Protein AF-A0A2T5RJB2-F1 (afdb_monomer_lite)

Foldseek 3Di:
DDCPPPDDVVLLVLLLVLLVLLVVLLVVLLVVLQVVVVVVCVPPPVDQDQRQDSQLSSLLLLLLLLLCLCDVPPLHHNVVSVVSSVSNVVLLPDPPSPVDPPPHDVVSNPVNVVLQNVCVVVVHLSLLSSLVVSVCVSRVVVCVVVDDPDPPPPPVVSSVVSSVSSVVSSVVSCVSSNVD

Organism: NCBI:txid43595

Radius of gyration: 17.31 Å; chains: 1; bounding box: 52×32×46 Å

Structure (mmCIF, N/CA/C/O backbone):
data_AF-A0A2T5RJB2-F1
#
_entry.id   AF-A0A2T5RJB2-F1
#
loop_
_atom_site.group_PDB
_atom_site.id
_atom_site.type_symbol
_atom_site.label_atom_id
_atom_site.label_alt_id
_atom_site.label_comp_id
_atom_site.label_asym_id
_atom_site.label_entity_id
_atom_site.label_seq_id
_atom_site.pdbx_PDB_ins_code
_atom_site.Cartn_x
_atom_site.Cartn_y
_atom_site.Cartn_z
_atom_site.occupancy
_atom_site.B_iso_or_equiv
_atom_site.auth_seq_id
_atom_site.auth_comp_id
_atom_site.auth_asym_id
_atom_site.auth_atom_id
_atom_site.pdbx_PDB_model_num
ATOM 1 N N . MET A 1 1 ? 28.829 -13.093 -9.052 1.00 34.12 1 MET A N 1
ATOM 2 C CA . MET A 1 1 ? 28.597 -12.193 -10.200 1.00 34.12 1 MET A CA 1
ATOM 3 C C . MET A 1 1 ? 27.246 -11.531 -9.963 1.00 34.12 1 MET A C 1
ATOM 5 O O . MET A 1 1 ? 26.225 -12.172 -10.151 1.00 34.12 1 MET A O 1
ATOM 9 N N . PHE A 1 2 ? 27.239 -10.336 -9.365 1.00 34.62 2 PHE A N 1
ATOM 10 C CA . PHE A 1 2 ? 25.999 -9.621 -9.062 1.00 34.62 2 PHE A CA 1
ATOM 11 C C . PHE A 1 2 ? 25.506 -8.961 -10.346 1.00 34.62 2 PHE A C 1
ATOM 13 O O . PHE A 1 2 ? 26.142 -8.026 -10.830 1.00 34.62 2 PHE A O 1
ATOM 20 N N . ASP A 1 3 ? 24.382 -9.438 -10.880 1.00 32.72 3 ASP A N 1
ATOM 21 C CA . ASP A 1 3 ? 23.590 -8.692 -11.855 1.00 32.72 3 ASP A CA 1
ATOM 22 C C . ASP A 1 3 ? 23.055 -7.429 -11.167 1.00 32.72 3 ASP A C 1
ATOM 24 O O . ASP A 1 3 ? 21.923 -7.356 -10.683 1.00 32.72 3 ASP A O 1
ATOM 28 N N . PHE A 1 4 ? 23.906 -6.405 -11.101 1.00 39.94 4 PHE A N 1
ATOM 29 C CA . PHE A 1 4 ? 23.492 -5.024 -10.932 1.00 39.94 4 PHE A CA 1
ATOM 30 C C . PHE A 1 4 ? 22.677 -4.678 -12.179 1.00 39.94 4 PHE A C 1
ATOM 32 O O . PHE A 1 4 ? 23.205 -4.205 -13.185 1.00 39.94 4 PHE A O 1
ATOM 39 N N . PHE A 1 5 ? 21.382 -5.003 -12.138 1.00 48.62 5 PHE A N 1
ATOM 40 C CA . PHE A 1 5 ? 20.403 -4.614 -13.141 1.00 48.62 5 PHE A CA 1
ATOM 41 C C . PHE A 1 5 ? 20.648 -3.150 -13.498 1.00 48.62 5 PHE A C 1
ATOM 43 O O . PHE A 1 5 ? 20.434 -2.274 -12.659 1.00 48.62 5 PHE A O 1
ATOM 50 N N . LYS A 1 6 ? 21.125 -2.899 -14.727 1.00 47.56 6 LYS A N 1
ATOM 51 C CA . LYS A 1 6 ? 21.296 -1.553 -15.280 1.00 47.56 6 LYS A CA 1
ATOM 52 C C . LYS A 1 6 ? 20.009 -0.776 -15.006 1.00 47.56 6 LYS A C 1
ATOM 54 O O . LYS A 1 6 ? 18.978 -1.063 -15.617 1.00 47.56 6 LYS A O 1
ATOM 59 N N . ARG A 1 7 ? 20.064 0.148 -14.040 1.00 51.38 7 ARG A N 1
ATOM 60 C CA . ARG A 1 7 ? 18.960 1.047 -13.705 1.00 51.38 7 ARG A CA 1
ATOM 61 C C . ARG A 1 7 ? 18.578 1.767 -14.987 1.00 51.38 7 ARG A C 1
ATOM 63 O O . ARG A 1 7 ? 19.437 2.377 -15.624 1.00 51.38 7 ARG A O 1
ATOM 70 N N . LYS A 1 8 ? 17.322 1.649 -15.413 1.00 61.16 8 LYS A N 1
ATOM 71 C CA . LYS A 1 8 ? 16.823 2.483 -16.505 1.00 61.16 8 LYS A CA 1
ATOM 72 C C . LYS A 1 8 ? 16.502 3.845 -15.892 1.00 61.16 8 LYS A C 1
ATOM 74 O O . LYS A 1 8 ? 15.614 3.889 -15.044 1.00 61.16 8 LYS A O 1
ATOM 79 N N . PRO A 1 9 ? 17.143 4.946 -16.327 1.00 65.06 9 PRO A N 1
ATOM 80 C CA . PRO A 1 9 ? 16.922 6.271 -15.738 1.00 65.06 9 PRO A CA 1
ATOM 81 C C . PRO A 1 9 ? 15.441 6.680 -15.696 1.00 65.06 9 PRO A C 1
ATOM 83 O O . PRO A 1 9 ? 15.000 7.347 -14.769 1.00 65.06 9 PRO A O 1
ATOM 86 N N . LYS A 1 10 ? 14.649 6.212 -16.671 1.00 77.94 10 LYS A N 1
ATOM 87 C CA . LYS A 1 10 ? 13.202 6.445 -16.748 1.00 77.94 10 LYS A CA 1
ATOM 88 C C . LYS A 1 10 ? 12.403 5.738 -15.644 1.00 77.94 10 LYS A C 1
ATOM 90 O O . LYS A 1 10 ? 11.452 6.319 -15.138 1.00 77.94 10 LYS A O 1
ATOM 95 N N . ASP A 1 11 ? 12.766 4.509 -15.273 1.00 77.69 11 ASP A N 1
ATOM 96 C CA . ASP A 1 11 ? 12.050 3.775 -14.220 1.00 77.69 11 ASP A CA 1
ATOM 97 C C . ASP A 1 11 ? 12.391 4.337 -12.832 1.00 77.69 11 ASP A C 1
ATOM 99 O O . ASP A 1 11 ? 11.505 4.402 -11.987 1.00 77.69 11 ASP A O 1
ATOM 103 N N . ASP A 1 12 ? 13.622 4.815 -12.616 1.00 76.94 12 ASP A N 1
ATOM 104 C CA . ASP A 1 12 ? 14.000 5.526 -11.385 1.00 76.94 12 ASP A CA 1
ATOM 105 C C . ASP A 1 12 ? 13.201 6.834 -11.236 1.00 76.94 12 ASP A C 1
ATOM 107 O O . ASP A 1 12 ? 12.596 7.061 -10.190 1.00 76.94 12 ASP A O 1
ATOM 111 N N . LEU A 1 13 ? 13.122 7.657 -12.292 1.00 83.44 13 LEU A N 1
ATOM 112 C CA . LEU A 1 13 ? 12.332 8.900 -12.286 1.00 83.44 13 LEU A CA 1
ATOM 113 C C . LEU A 1 13 ? 10.840 8.637 -12.044 1.00 83.44 13 LEU A C 1
ATOM 115 O O . LEU A 1 13 ? 10.244 9.249 -11.162 1.00 83.44 13 LEU A O 1
ATOM 119 N N . ASN A 1 14 ? 10.254 7.676 -12.765 1.00 89.00 14 ASN A N 1
ATOM 120 C CA . ASN A 1 14 ? 8.857 7.288 -12.565 1.00 89.00 14 ASN A CA 1
ATOM 121 C C . ASN A 1 14 ? 8.615 6.715 -11.159 1.00 89.00 14 ASN A C 1
ATOM 123 O O . ASN A 1 14 ? 7.528 6.872 -10.616 1.00 89.00 14 ASN A O 1
ATOM 127 N N . SER A 1 15 ? 9.605 6.041 -10.565 1.00 89.19 15 SER A N 1
ATOM 128 C CA . SER A 1 15 ? 9.504 5.524 -9.196 1.00 89.19 15 SER A CA 1
ATOM 129 C C . SER A 1 15 ? 9.492 6.658 -8.174 1.00 89.19 15 SER A C 1
ATOM 131 O O . SER A 1 15 ? 8.704 6.603 -7.237 1.00 89.19 15 SER A O 1
ATOM 133 N N . VAL A 1 16 ? 10.313 7.698 -8.360 1.00 87.50 16 VAL A N 1
ATOM 134 C CA . VAL A 1 16 ? 10.270 8.914 -7.526 1.00 87.50 16 VAL A CA 1
ATOM 135 C C . VAL A 1 16 ? 8.906 9.593 -7.650 1.00 87.50 16 VAL A C 1
ATOM 137 O O . VAL A 1 16 ? 8.274 9.868 -6.635 1.00 87.50 16 VAL A O 1
ATOM 140 N N . GLU A 1 17 ? 8.425 9.807 -8.876 1.00 89.56 17 GLU A N 1
ATOM 141 C CA . GLU A 1 17 ? 7.118 10.423 -9.139 1.00 89.56 17 GLU A CA 1
ATOM 142 C C . GLU A 1 17 ? 5.976 9.611 -8.508 1.00 89.56 17 GLU A C 1
ATOM 144 O O . GLU A 1 17 ? 5.137 10.161 -7.797 1.00 89.56 17 GLU A O 1
ATOM 149 N N . PHE A 1 18 ? 5.996 8.287 -8.679 1.00 91.69 18 PHE A N 1
ATOM 150 C CA . PHE A 1 18 ? 5.031 7.384 -8.062 1.00 91.69 18 PHE A CA 1
ATOM 151 C C . PHE A 1 18 ? 5.023 7.504 -6.535 1.00 91.69 18 PHE A C 1
ATOM 153 O O . PHE A 1 18 ? 3.957 7.649 -5.941 1.00 91.69 18 PHE A O 1
ATOM 160 N N . LEU A 1 19 ? 6.194 7.472 -5.891 1.00 90.50 19 LEU A N 1
ATOM 161 C CA . LEU A 1 19 ? 6.303 7.619 -4.438 1.00 90.50 19 LEU A CA 1
ATOM 162 C C . LEU A 1 19 ? 5.738 8.963 -3.957 1.00 90.50 19 LEU A C 1
ATOM 164 O O . LEU A 1 19 ? 5.014 8.994 -2.963 1.00 90.50 19 LEU A O 1
ATOM 168 N N . THR A 1 20 ? 6.020 10.053 -4.673 1.00 88.44 20 THR A N 1
ATOM 169 C CA . THR A 1 20 ? 5.467 11.381 -4.375 1.00 88.44 20 THR A CA 1
ATOM 170 C C . THR A 1 20 ? 3.941 11.382 -4.473 1.00 88.44 20 THR A C 1
ATOM 172 O O . THR A 1 20 ? 3.271 11.835 -3.546 1.00 88.44 20 THR A O 1
ATOM 175 N N . ILE A 1 21 ? 3.372 10.783 -5.525 1.00 91.00 21 ILE A N 1
ATOM 176 C CA . ILE A 1 21 ? 1.915 10.657 -5.689 1.00 91.00 21 ILE A CA 1
ATOM 177 C C . ILE A 1 21 ? 1.294 9.853 -4.538 1.00 91.00 21 ILE A C 1
ATOM 179 O O . ILE A 1 21 ? 0.259 10.258 -4.000 1.00 91.00 21 ILE A O 1
ATOM 183 N N . VAL A 1 22 ? 1.917 8.734 -4.134 1.00 91.69 22 VAL A N 1
ATOM 184 C CA . VAL A 1 22 ? 1.453 7.937 -2.984 1.00 91.69 22 VAL A CA 1
ATOM 185 C C . VAL A 1 22 ? 1.423 8.794 -1.716 1.00 91.69 22 VAL A C 1
ATOM 187 O O . VAL A 1 22 ? 0.425 8.768 -0.999 1.00 91.69 22 VAL A O 1
ATOM 190 N N . LEU A 1 23 ? 2.476 9.572 -1.441 1.00 88.38 23 LEU A N 1
ATOM 191 C CA . LEU A 1 23 ? 2.547 10.429 -0.252 1.00 88.38 23 LEU A CA 1
ATOM 192 C C . LEU A 1 23 ? 1.477 11.520 -0.258 1.00 88.38 23 LEU A C 1
ATOM 194 O O . LEU A 1 23 ? 0.801 11.725 0.752 1.00 88.38 23 LEU A O 1
ATOM 198 N N . GLU A 1 24 ? 1.286 12.201 -1.385 1.00 88.62 24 GLU A N 1
ATOM 199 C CA . GLU A 1 24 ? 0.294 13.271 -1.511 1.00 88.62 24 GLU A CA 1
ATOM 200 C C . GLU A 1 24 ? -1.136 12.748 -1.345 1.00 88.62 24 GLU A C 1
ATOM 202 O O . GLU A 1 24 ? -1.935 13.300 -0.581 1.00 88.62 24 GLU A O 1
ATOM 207 N N . LYS A 1 25 ? -1.472 11.664 -2.053 1.00 90.44 25 LYS A N 1
ATOM 208 C CA . LYS A 1 25 ? -2.799 11.042 -1.985 1.00 90.44 25 LYS A CA 1
ATOM 209 C C . LYS A 1 25 ? -3.031 10.396 -0.623 1.00 90.44 25 LYS A C 1
ATOM 211 O O . LYS A 1 25 ? -4.094 10.596 -0.037 1.00 90.44 25 LYS A O 1
ATOM 216 N N . GLY A 1 26 ? -2.035 9.704 -0.078 1.00 88.50 26 GLY A N 1
ATOM 217 C CA . GLY A 1 26 ? -2.091 9.114 1.257 1.00 88.50 26 GLY A CA 1
ATOM 218 C C . GLY A 1 26 ? -2.304 10.159 2.352 1.00 88.50 26 GLY A C 1
ATOM 219 O O . GLY A 1 26 ? -3.168 9.976 3.204 1.00 88.50 26 GLY A O 1
ATOM 220 N N . SER A 1 27 ? -1.625 11.307 2.280 1.00 83.69 27 SER A N 1
ATOM 221 C CA . SER A 1 27 ? -1.815 12.411 3.235 1.00 83.69 27 SER A CA 1
ATOM 222 C C . SER A 1 27 ? -3.241 12.973 3.211 1.00 83.69 27 SER A C 1
ATOM 224 O O . SER A 1 27 ? -3.828 13.223 4.262 1.00 83.69 27 SER A O 1
ATOM 226 N N . LYS A 1 28 ? -3.852 13.114 2.027 1.00 87.31 28 LYS A N 1
ATOM 227 C CA . LYS A 1 28 ? -5.268 13.516 1.909 1.00 87.31 28 LYS A CA 1
ATOM 228 C C . LYS A 1 28 ? -6.207 12.459 2.497 1.00 87.31 28 LYS A C 1
ATOM 230 O O . LYS A 1 28 ? -7.151 12.788 3.210 1.00 87.31 28 LYS A O 1
ATOM 235 N N . THR A 1 29 ? -5.902 11.192 2.240 1.00 87.75 29 THR A N 1
ATOM 236 C CA . THR A 1 29 ? -6.653 10.026 2.731 1.00 87.75 29 THR A CA 1
ATOM 237 C C . THR A 1 29 ? -6.666 9.960 4.255 1.00 87.75 29 THR A C 1
ATOM 239 O O . THR A 1 29 ? -7.709 9.712 4.854 1.00 87.75 29 THR A O 1
ATOM 242 N N . ILE A 1 30 ? -5.530 10.267 4.889 1.00 82.62 30 ILE A N 1
ATOM 243 C CA . ILE A 1 30 ? -5.414 10.392 6.346 1.00 82.62 30 ILE A CA 1
ATOM 244 C C . ILE A 1 30 ? -6.408 11.417 6.897 1.00 82.62 30 ILE A C 1
ATOM 246 O O . ILE A 1 30 ? -7.055 11.142 7.905 1.00 82.62 30 ILE A O 1
ATOM 250 N N . SER A 1 31 ? -6.553 12.579 6.249 1.00 82.31 31 SER A N 1
ATOM 251 C CA . SER A 1 31 ? -7.516 13.596 6.690 1.00 82.31 31 SER A CA 1
ATOM 252 C C . SER A 1 31 ? -8.941 13.046 6.681 1.00 82.31 31 SER A C 1
ATOM 254 O O . SER A 1 31 ? -9.631 13.139 7.691 1.00 82.31 31 SER A O 1
ATOM 256 N N . ILE A 1 32 ? -9.344 12.398 5.584 1.00 84.81 32 ILE A N 1
ATOM 257 C CA . ILE A 1 32 ? -10.691 11.832 5.421 1.00 84.81 32 ILE A CA 1
ATOM 258 C C . ILE A 1 32 ? -10.958 10.755 6.478 1.00 84.81 32 ILE A C 1
ATOM 260 O O . ILE A 1 32 ? -11.985 10.795 7.147 1.00 84.81 32 ILE A O 1
ATOM 264 N N . ILE A 1 33 ? -10.022 9.821 6.679 1.00 82.00 33 ILE A N 1
ATOM 265 C CA . ILE A 1 33 ? -10.162 8.762 7.690 1.00 82.00 33 ILE A CA 1
ATOM 266 C C . ILE A 1 33 ? -10.262 9.360 9.097 1.00 82.00 33 ILE A C 1
ATOM 268 O O . ILE A 1 33 ? -11.106 8.942 9.887 1.00 82.00 33 ILE A O 1
ATOM 272 N N . ASN A 1 34 ? -9.446 10.367 9.415 1.00 78.69 34 ASN A N 1
ATOM 273 C CA . ASN A 1 34 ? -9.539 11.059 10.698 1.00 78.69 34 ASN A CA 1
ATOM 274 C C . ASN A 1 34 ? -10.894 11.748 10.891 1.00 78.69 34 ASN A C 1
ATOM 276 O O . ASN A 1 34 ? -11.380 11.798 12.020 1.00 78.69 34 ASN A O 1
ATOM 280 N N . ASP A 1 35 ? -11.500 12.270 9.827 1.00 76.56 35 ASP A N 1
ATOM 281 C CA . ASP A 1 35 ? -12.812 12.909 9.890 1.00 76.56 35 ASP A CA 1
ATOM 282 C C . ASP A 1 35 ? -13.947 11.884 10.025 1.00 76.56 35 ASP A C 1
ATOM 284 O O . ASP A 1 35 ? -14.821 12.077 10.868 1.00 76.56 35 ASP A O 1
ATOM 288 N N . VAL A 1 36 ? -13.876 10.735 9.344 1.00 73.12 36 VAL A N 1
ATOM 289 C CA . VAL A 1 36 ? -14.787 9.591 9.569 1.00 73.12 36 VAL A CA 1
ATOM 290 C C . VAL A 1 36 ? -14.735 9.135 11.029 1.00 73.12 36 VAL A C 1
ATOM 292 O O . VAL A 1 36 ? -15.764 8.998 11.688 1.00 73.12 36 VAL A O 1
ATOM 295 N N . LEU A 1 37 ? -13.529 8.990 11.583 1.00 71.19 37 LEU A N 1
ATOM 296 C CA . LEU A 1 37 ? -13.336 8.650 12.994 1.00 71.19 37 LEU A CA 1
ATOM 297 C C . LEU A 1 37 ? -13.784 9.767 13.953 1.00 71.19 37 LEU A C 1
ATOM 299 O O . LEU A 1 37 ? -13.971 9.509 15.144 1.00 71.19 37 LEU A O 1
ATOM 303 N N . LYS A 1 38 ? -13.915 11.016 13.482 1.00 65.38 38 LYS A N 1
ATOM 304 C CA . LYS A 1 38 ? -14.447 12.142 14.264 1.00 65.38 38 LYS A CA 1
ATOM 305 C C . LYS A 1 38 ? -15.968 12.238 14.218 1.00 65.38 38 LYS A C 1
ATOM 307 O O . LYS A 1 38 ? -16.533 12.556 15.254 1.00 65.38 38 LYS A O 1
ATOM 312 N N . MET A 1 39 ? -16.619 11.986 13.085 1.00 58.28 39 MET A N 1
ATOM 313 C CA . MET A 1 39 ? -18.079 12.113 12.949 1.00 58.28 39 MET A CA 1
ATOM 314 C C . MET A 1 39 ? -18.832 11.147 13.882 1.00 58.28 39 MET A C 1
ATOM 316 O O . MET A 1 39 ? -19.812 11.528 14.511 1.00 58.28 39 MET A O 1
ATOM 320 N N . GLU A 1 40 ? -18.288 9.951 14.119 1.00 57.78 40 GLU A N 1
ATOM 321 C CA . GLU A 1 40 ? -18.803 8.993 15.118 1.00 57.78 40 GLU A CA 1
ATOM 322 C C . GLU A 1 40 ? -18.599 9.439 16.589 1.00 57.78 40 GLU A C 1
ATOM 324 O O . GLU A 1 40 ? -19.078 8.800 17.528 1.00 57.78 40 GLU A O 1
ATOM 329 N N . LYS A 1 41 ? -17.893 10.554 16.839 1.00 51.41 41 LYS A N 1
ATOM 330 C CA . LYS A 1 41 ? -17.695 11.111 18.194 1.00 51.41 41 LYS A CA 1
ATOM 331 C C . LYS A 1 41 ? -18.926 11.850 18.715 1.00 51.41 41 LYS A C 1
ATOM 333 O O . LYS A 1 41 ? -19.016 12.070 19.926 1.00 51.41 41 LYS A O 1
ATOM 338 N N . GLU A 1 42 ? -19.844 12.251 17.840 1.00 46.75 42 GLU A N 1
ATOM 339 C CA . GLU A 1 42 ? -20.996 13.080 18.213 1.00 46.75 42 GLU A CA 1
ATOM 340 C C . GLU A 1 42 ? -22.205 12.261 18.692 1.00 46.75 42 GLU A C 1
ATOM 342 O O . GLU A 1 42 ? -23.091 12.812 19.340 1.00 46.75 42 GLU A O 1
ATOM 347 N N . THR A 1 43 ? -22.209 10.937 18.494 1.00 44.12 43 THR A N 1
ATOM 348 C CA . THR A 1 43 ? -23.386 10.088 18.745 1.00 44.12 43 THR A CA 1
ATOM 349 C C . THR A 1 43 ? -23.404 9.329 20.073 1.00 44.12 43 THR A C 1
ATOM 351 O O . THR A 1 43 ? -24.492 8.917 20.456 1.00 44.12 43 THR A O 1
ATOM 354 N N . SER A 1 44 ? -22.288 9.165 20.811 1.00 43.75 44 SER A N 1
ATOM 355 C CA . SER A 1 44 ? -22.227 8.790 22.263 1.00 43.75 44 SER A CA 1
ATOM 356 C C . SER A 1 44 ? -20.878 8.205 22.725 1.00 43.75 44 SER A C 1
ATOM 358 O O . SER A 1 44 ? -20.658 8.020 23.925 1.00 43.75 44 SER A O 1
ATOM 360 N N . ILE A 1 45 ? -19.915 7.960 21.832 1.00 43.06 45 ILE A N 1
ATOM 361 C CA . ILE A 1 45 ? -18.650 7.288 22.177 1.00 43.06 45 ILE A CA 1
ATOM 362 C C . ILE A 1 45 ? -17.524 8.317 22.408 1.00 43.06 45 ILE A C 1
ATOM 364 O O . ILE A 1 45 ? -16.540 8.403 21.680 1.00 43.06 45 ILE A O 1
ATOM 368 N N . LYS A 1 46 ? -17.628 9.112 23.480 1.00 38.84 46 LYS A N 1
ATOM 369 C CA . LYS A 1 46 ? -16.587 10.093 23.870 1.00 38.84 46 LYS A CA 1
ATOM 370 C C . LYS A 1 46 ? -15.333 9.496 24.547 1.00 38.84 46 LYS A C 1
ATOM 372 O O . LYS A 1 46 ? -14.468 10.258 24.965 1.00 38.84 46 LYS A O 1
ATOM 377 N N . LYS A 1 47 ? -15.180 8.168 24.687 1.00 42.75 47 LYS A N 1
ATOM 378 C CA . LYS A 1 47 ? -14.154 7.569 25.585 1.00 42.75 47 LYS A CA 1
ATOM 379 C C . LYS A 1 47 ? -13.002 6.783 24.939 1.00 42.75 47 LYS A C 1
ATOM 381 O O . LYS A 1 47 ? -12.090 6.358 25.656 1.00 42.75 47 LYS A O 1
ATOM 386 N N . TYR A 1 48 ? -12.965 6.621 23.616 1.00 48.06 48 TYR A N 1
ATOM 387 C CA . TYR A 1 48 ? -11.973 5.741 22.974 1.00 48.06 48 TYR A CA 1
ATOM 388 C C . TYR A 1 48 ? -11.185 6.424 21.856 1.00 48.06 48 TYR A C 1
ATOM 390 O O . TYR A 1 48 ? -11.177 5.984 20.716 1.00 48.06 48 TYR A O 1
ATOM 398 N N . GLN A 1 49 ? -10.514 7.525 22.198 1.00 49.44 49 GLN A N 1
ATOM 399 C CA . GLN A 1 49 ? -9.590 8.206 21.294 1.00 49.44 49 GLN A CA 1
ATOM 400 C C . GLN A 1 49 ? -8.203 7.564 21.379 1.00 49.44 49 GLN A C 1
ATOM 402 O O . GLN A 1 49 ? -7.463 7.828 22.321 1.00 49.44 49 GLN A O 1
ATOM 407 N N . ASP A 1 50 ? -7.862 6.743 20.394 1.00 54.03 50 ASP A N 1
ATOM 408 C CA . ASP A 1 50 ? -6.492 6.644 19.895 1.00 54.03 50 ASP A CA 1
ATOM 409 C C . ASP A 1 50 ? -6.577 6.976 18.397 1.00 54.03 50 ASP A C 1
ATOM 411 O O . ASP A 1 50 ? -7.399 6.408 17.678 1.00 54.03 50 ASP A O 1
ATOM 415 N N . ASN A 1 51 ? -5.820 7.970 17.932 1.00 62.28 51 ASN A N 1
ATOM 416 C CA . ASN A 1 51 ? -5.802 8.320 16.511 1.00 62.28 51 ASN A CA 1
ATOM 417 C C . ASN A 1 51 ? -5.008 7.249 15.752 1.00 62.28 51 ASN A C 1
ATOM 419 O O . ASN A 1 51 ? -3.972 6.794 16.244 1.00 62.28 51 ASN A O 1
ATOM 423 N N . ILE A 1 52 ? -5.459 6.875 14.551 1.00 70.25 52 ILE A N 1
ATOM 424 C CA . ILE A 1 52 ? -4.660 6.034 13.651 1.00 70.25 52 ILE A CA 1
ATOM 425 C C . ILE A 1 52 ? -3.298 6.702 13.459 1.00 70.25 52 ILE A C 1
ATOM 427 O O . ILE A 1 52 ? -3.217 7.890 13.137 1.00 70.25 52 ILE A O 1
ATOM 431 N N . ASN A 1 53 ? -2.223 5.942 13.685 1.00 77.00 53 ASN A N 1
ATOM 432 C CA . ASN A 1 53 ? -0.880 6.450 13.454 1.00 77.00 53 ASN A CA 1
ATOM 433 C C . ASN A 1 53 ? -0.709 6.697 11.948 1.00 77.00 53 ASN A C 1
ATOM 435 O O . ASN A 1 53 ? -0.887 5.784 11.140 1.00 77.00 53 ASN A O 1
ATOM 439 N N . ILE A 1 54 ? -0.346 7.931 11.594 1.00 76.56 54 ILE A N 1
ATOM 440 C CA . ILE A 1 54 ? -0.069 8.380 10.225 1.00 76.56 54 ILE A CA 1
ATOM 441 C C . ILE A 1 54 ? 0.889 7.413 9.515 1.00 76.56 54 ILE A C 1
ATOM 443 O O . ILE A 1 54 ? 0.654 7.052 8.363 1.00 76.56 54 ILE A O 1
ATOM 447 N N . ASP A 1 55 ? 1.906 6.921 10.220 1.00 82.00 55 ASP A N 1
ATOM 448 C CA . ASP A 1 55 ? 2.915 6.021 9.660 1.00 82.00 55 ASP A CA 1
ATOM 449 C C . ASP A 1 55 ? 2.357 4.638 9.340 1.00 82.00 55 ASP A C 1
ATOM 451 O O . ASP A 1 55 ? 2.753 4.016 8.356 1.00 82.00 55 ASP A O 1
ATOM 455 N N . GLU A 1 56 ? 1.430 4.149 10.164 1.00 85.94 56 GLU A N 1
ATOM 456 C CA . GLU A 1 56 ? 0.775 2.861 9.939 1.00 85.94 56 GLU A CA 1
ATOM 457 C C . GLU A 1 56 ? -0.168 2.948 8.738 1.00 85.94 56 GLU A C 1
ATOM 459 O O . GLU A 1 56 ? -0.172 2.044 7.907 1.00 85.94 56 GLU A O 1
ATOM 464 N N . LEU A 1 57 ? -0.907 4.052 8.589 1.00 86.94 57 LEU A N 1
ATOM 465 C CA . LEU A 1 57 ? -1.809 4.241 7.453 1.00 86.94 57 LEU A CA 1
ATOM 466 C C . LEU A 1 57 ? -1.047 4.457 6.138 1.00 86.94 57 LEU A C 1
ATOM 468 O O . LEU A 1 57 ? -1.376 3.835 5.129 1.00 86.94 57 LEU A O 1
ATOM 472 N N . LEU A 1 58 ? 0.007 5.278 6.130 1.00 88.06 58 LEU A N 1
ATOM 473 C CA . LEU A 1 58 ? 0.858 5.394 4.943 1.00 88.06 58 LEU A CA 1
ATOM 474 C C . LEU A 1 58 ? 1.567 4.070 4.643 1.00 88.06 58 LEU A C 1
ATOM 476 O O . LEU A 1 58 ? 1.649 3.673 3.483 1.00 88.06 58 LEU A O 1
ATOM 480 N N . GLY A 1 59 ? 2.018 3.352 5.675 1.00 91.56 59 GLY A N 1
ATOM 481 C CA . GLY A 1 59 ? 2.568 2.007 5.548 1.00 91.56 59 GLY A CA 1
ATOM 482 C C . GLY A 1 59 ? 1.590 1.023 4.901 1.00 91.56 59 GLY A C 1
ATOM 483 O O . GLY A 1 59 ? 1.995 0.261 4.025 1.00 91.56 59 GLY A O 1
ATOM 484 N N . ALA A 1 60 ? 0.308 1.086 5.265 1.00 93.00 60 ALA A N 1
ATOM 485 C CA . ALA A 1 60 ? -0.759 0.286 4.670 1.00 93.00 60 ALA A CA 1
ATOM 486 C C . ALA A 1 60 ? -0.963 0.597 3.180 1.00 93.00 60 ALA A C 1
ATOM 488 O O . ALA A 1 60 ? -1.028 -0.323 2.363 1.00 93.00 60 ALA A O 1
ATOM 489 N N . ILE A 1 61 ? -0.992 1.882 2.808 1.00 94.00 61 ILE A N 1
ATOM 490 C CA . ILE A 1 61 ? -1.142 2.310 1.408 1.00 94.00 61 ILE A CA 1
ATOM 491 C C . ILE A 1 61 ? 0.077 1.878 0.579 1.00 94.00 61 ILE A C 1
ATOM 493 O O . ILE A 1 61 ? -0.085 1.269 -0.479 1.00 94.00 61 ILE A O 1
ATOM 497 N N . PHE A 1 62 ? 1.298 2.133 1.061 1.00 93.81 62 PHE A N 1
ATOM 498 C CA . PHE A 1 62 ? 2.521 1.685 0.387 1.00 93.81 62 PHE A CA 1
ATOM 499 C C . PHE A 1 62 ? 2.581 0.163 0.261 1.00 93.81 62 PHE A C 1
ATOM 501 O O . PHE A 1 62 ? 2.879 -0.343 -0.820 1.00 93.81 62 PHE A O 1
ATOM 508 N N . GLY A 1 63 ? 2.275 -0.562 1.338 1.00 94.62 63 GLY A N 1
ATOM 509 C CA . GLY A 1 63 ? 2.289 -2.022 1.361 1.00 94.62 63 GLY A CA 1
ATOM 510 C C . GLY A 1 63 ? 1.316 -2.619 0.349 1.00 94.62 63 GLY A C 1
ATOM 511 O O . GLY A 1 63 ? 1.707 -3.480 -0.437 1.00 94.62 63 GLY A O 1
ATOM 512 N N . ALA A 1 64 ? 0.087 -2.099 0.281 1.00 95.31 64 ALA A N 1
ATOM 513 C CA . ALA A 1 64 ? -0.897 -2.509 -0.719 1.00 95.31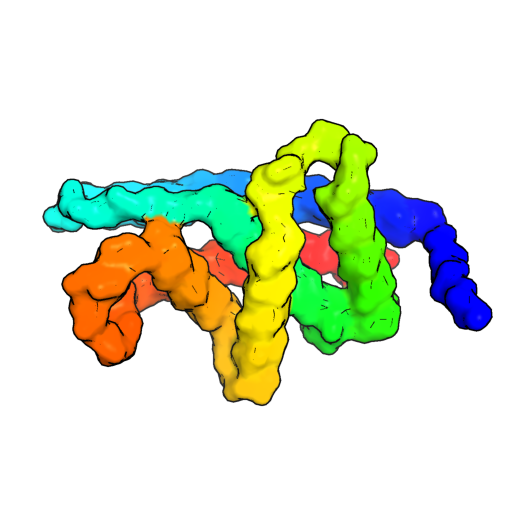 64 ALA A CA 1
ATOM 514 C C . ALA A 1 64 ? -0.419 -2.223 -2.153 1.00 95.31 64 ALA A C 1
ATOM 516 O O . ALA A 1 64 ? -0.429 -3.116 -3.001 1.00 95.31 64 ALA A O 1
ATOM 517 N N . CYS A 1 65 ? 0.063 -1.006 -2.425 1.00 95.12 65 CYS A N 1
ATOM 518 C CA . CYS A 1 65 ? 0.615 -0.632 -3.730 1.00 95.12 65 CYS A CA 1
ATOM 519 C C . CYS A 1 65 ? 1.760 -1.563 -4.159 1.00 95.12 65 CYS A C 1
ATOM 521 O O . CYS A 1 65 ? 1.800 -2.041 -5.295 1.00 95.12 65 CYS A O 1
ATOM 523 N N . PHE A 1 66 ? 2.685 -1.862 -3.248 1.00 94.94 66 PHE A N 1
ATOM 524 C CA . PHE A 1 66 ? 3.814 -2.754 -3.502 1.00 94.94 66 PHE A CA 1
ATOM 525 C C . PHE A 1 66 ? 3.380 -4.211 -3.675 1.00 94.94 66 PHE A C 1
ATOM 527 O O . PHE A 1 66 ? 3.908 -4.894 -4.555 1.00 94.94 66 PHE A O 1
ATOM 534 N N . GLY A 1 67 ? 2.366 -4.662 -2.934 1.00 93.25 67 GLY A N 1
ATOM 535 C CA . GLY A 1 67 ? 1.729 -5.965 -3.122 1.00 93.25 67 GLY A CA 1
ATOM 536 C C . GLY A 1 67 ? 1.091 -6.104 -4.506 1.00 93.25 67 GLY A C 1
ATOM 537 O O . GLY A 1 67 ? 1.223 -7.147 -5.152 1.00 93.25 67 GLY A O 1
ATOM 538 N N . ILE A 1 68 ? 0.475 -5.032 -5.018 1.00 93.44 68 ILE A N 1
ATOM 539 C CA . ILE A 1 68 ? -0.049 -4.981 -6.389 1.00 93.44 68 ILE A CA 1
ATOM 540 C C . ILE A 1 68 ? 1.096 -5.043 -7.406 1.00 93.44 68 ILE A C 1
ATOM 542 O O . ILE A 1 68 ? 1.075 -5.879 -8.313 1.00 93.44 68 ILE A O 1
ATOM 546 N N . LEU A 1 69 ? 2.129 -4.210 -7.250 1.00 90.81 69 LEU A N 1
ATOM 547 C CA . LEU A 1 69 ? 3.294 -4.216 -8.142 1.00 90.81 69 LEU A CA 1
ATOM 548 C C . LEU A 1 69 ? 4.003 -5.580 -8.168 1.00 90.81 69 LEU A C 1
ATOM 550 O O . LEU A 1 69 ? 4.443 -6.021 -9.228 1.00 90.81 69 LEU A O 1
ATOM 554 N N . ASN A 1 70 ? 4.039 -6.308 -7.052 1.00 87.69 70 ASN A N 1
ATOM 555 C CA . ASN A 1 70 ? 4.694 -7.614 -6.935 1.00 87.69 70 ASN A CA 1
ATOM 556 C C . ASN A 1 70 ? 3.905 -8.805 -7.507 1.00 87.69 70 ASN A C 1
ATOM 558 O O . ASN A 1 70 ? 4.071 -9.946 -7.075 1.00 87.69 70 ASN A O 1
ATOM 562 N N . GLY A 1 71 ? 3.130 -8.573 -8.567 1.00 80.94 71 GLY A N 1
ATOM 563 C CA . GLY A 1 71 ? 2.544 -9.635 -9.387 1.00 80.94 71 GLY A CA 1
ATOM 564 C C . GLY A 1 71 ? 1.025 -9.692 -9.403 1.00 80.94 71 GLY A C 1
ATOM 565 O O . GLY A 1 71 ? 0.497 -10.600 -10.033 1.00 80.94 71 GLY A O 1
ATOM 566 N N . ASN A 1 72 ? 0.344 -8.730 -8.779 1.00 83.19 72 ASN A N 1
ATOM 567 C CA . ASN A 1 72 ? -1.119 -8.619 -8.806 1.00 83.19 72 ASN A CA 1
ATOM 568 C C . ASN A 1 72 ? -1.611 -7.428 -9.657 1.00 83.19 72 ASN A C 1
ATOM 570 O O . ASN A 1 72 ? -2.798 -7.112 -9.683 1.00 83.19 72 ASN A O 1
ATOM 574 N N . SER A 1 73 ? -0.703 -6.752 -10.368 1.00 83.75 73 SER A N 1
ATOM 575 C CA . SER A 1 73 ? -1.025 -5.671 -11.298 1.00 83.75 73 SER A CA 1
ATOM 576 C C . SER A 1 73 ? -1.489 -6.230 -12.640 1.00 83.75 73 SER A C 1
ATOM 578 O O . SER A 1 73 ? -0.818 -7.069 -13.238 1.00 83.75 73 SER A O 1
ATOM 580 N N . LYS A 1 74 ? -2.600 -5.698 -13.161 1.00 81.25 74 LYS A N 1
ATOM 581 C CA . LYS A 1 74 ? -3.053 -5.963 -14.538 1.00 81.25 74 LYS A CA 1
ATOM 582 C C . LYS A 1 74 ? -2.265 -5.167 -15.588 1.00 81.25 74 LYS A C 1
ATOM 584 O O . LYS A 1 74 ? -2.264 -5.545 -16.751 1.00 81.25 74 LYS A O 1
ATOM 589 N N . ALA A 1 75 ? -1.616 -4.071 -15.188 1.00 84.00 75 ALA A N 1
ATOM 590 C CA . ALA A 1 75 ? -0.904 -3.166 -16.095 1.00 84.00 75 ALA A CA 1
ATOM 591 C C . ALA A 1 75 ? 0.595 -3.485 -16.210 1.00 84.00 75 ALA A C 1
ATOM 593 O O . ALA A 1 75 ? 1.208 -3.244 -17.247 1.00 84.00 75 ALA A O 1
ATOM 594 N N . ILE A 1 76 ? 1.200 -4.036 -15.151 1.00 85.38 76 ILE A N 1
ATOM 595 C CA . ILE A 1 76 ? 2.645 -4.266 -15.088 1.00 85.38 76 ILE A CA 1
ATOM 596 C C . ILE A 1 76 ? 2.942 -5.764 -14.952 1.00 85.38 76 ILE A C 1
ATOM 598 O O . ILE A 1 76 ? 2.516 -6.381 -13.975 1.00 85.38 76 ILE A O 1
ATOM 602 N N . PRO A 1 77 ? 3.764 -6.351 -15.845 1.00 89.19 77 PRO A N 1
ATOM 603 C CA . PRO A 1 77 ? 4.238 -7.721 -15.685 1.00 89.19 77 PRO A CA 1
ATOM 604 C C . PRO A 1 77 ? 5.029 -7.913 -14.386 1.00 89.19 77 PRO A C 1
ATOM 606 O O . PRO A 1 77 ? 5.900 -7.103 -14.059 1.00 89.19 77 PRO A O 1
ATOM 609 N N . LYS A 1 78 ? 4.826 -9.047 -13.706 1.00 89.62 78 LYS A N 1
ATOM 610 C CA . LYS A 1 78 ? 5.439 -9.374 -12.402 1.00 89.62 78 LYS A CA 1
ATOM 611 C C . LYS A 1 78 ? 6.940 -9.060 -12.308 1.00 89.62 78 LYS A C 1
ATOM 613 O O . LYS A 1 78 ? 7.366 -8.395 -11.371 1.00 89.62 78 LYS A O 1
ATOM 618 N N . LYS A 1 79 ? 7.744 -9.470 -13.300 1.00 89.50 79 LYS A N 1
ATOM 619 C CA . LYS A 1 79 ? 9.203 -9.217 -13.318 1.00 89.50 79 LYS A CA 1
ATOM 620 C C . LYS A 1 79 ? 9.558 -7.723 -13.341 1.00 89.50 79 LYS A C 1
ATOM 622 O O . LYS A 1 79 ? 10.565 -7.330 -12.762 1.00 89.50 79 LYS A O 1
ATOM 627 N N . ARG A 1 80 ? 8.770 -6.893 -14.035 1.00 87.81 80 ARG A N 1
ATOM 628 C CA . ARG A 1 80 ? 8.966 -5.433 -14.082 1.00 87.81 80 ARG A CA 1
ATOM 629 C C . ARG A 1 80 ? 8.497 -4.798 -12.775 1.00 87.81 80 ARG A C 1
ATOM 631 O O . ARG A 1 80 ? 9.218 -3.976 -12.225 1.00 87.81 80 ARG A O 1
ATOM 638 N N . GLY A 1 81 ? 7.349 -5.226 -12.256 1.00 90.12 81 GLY A N 1
ATOM 639 C CA . GLY A 1 81 ? 6.804 -4.720 -10.998 1.00 90.12 81 GLY A CA 1
ATOM 640 C C . GLY A 1 81 ? 7.715 -4.983 -9.796 1.00 90.12 81 GLY A C 1
ATOM 641 O O . GLY A 1 81 ? 7.948 -4.074 -9.008 1.00 90.12 81 GLY A O 1
ATOM 642 N N . GLN A 1 82 ? 8.358 -6.155 -9.735 1.00 91.31 82 GLN A N 1
ATOM 643 C CA . GLN A 1 82 ? 9.388 -6.461 -8.732 1.00 91.31 82 GLN A CA 1
ATOM 644 C C . GLN A 1 82 ? 10.594 -5.513 -8.801 1.00 91.31 82 GLN A C 1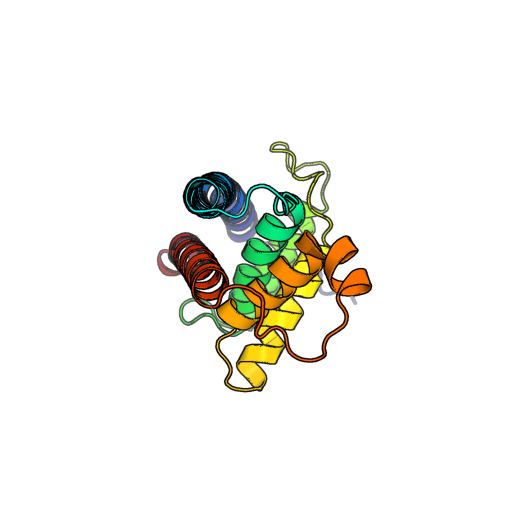
ATOM 646 O O . GLN A 1 82 ? 11.113 -5.095 -7.768 1.00 91.31 82 GLN A O 1
ATOM 651 N N . LYS A 1 83 ? 11.032 -5.140 -10.011 1.00 90.12 83 LYS A N 1
ATOM 652 C CA . LYS A 1 83 ? 12.125 -4.171 -10.189 1.00 90.12 83 LYS A CA 1
ATOM 653 C C . LYS A 1 83 ? 11.717 -2.773 -9.736 1.00 90.12 83 LYS A C 1
ATOM 655 O O . LYS A 1 83 ? 12.463 -2.159 -8.986 1.00 90.12 83 LYS A O 1
ATOM 660 N N . ILE A 1 84 ? 10.532 -2.311 -10.146 1.00 89.69 84 ILE A N 1
ATOM 661 C CA . ILE A 1 84 ? 9.976 -1.013 -9.732 1.00 89.69 84 ILE A CA 1
ATOM 662 C C . ILE A 1 84 ? 9.846 -0.954 -8.209 1.00 89.69 84 ILE A C 1
ATOM 664 O O . ILE A 1 84 ? 10.316 -0.002 -7.601 1.00 89.69 84 ILE A O 1
ATOM 668 N N . ASN A 1 85 ? 9.290 -1.991 -7.577 1.00 90.75 85 ASN A N 1
ATOM 669 C CA . ASN A 1 85 ? 9.203 -2.069 -6.120 1.00 90.75 85 ASN A CA 1
ATOM 670 C C . ASN A 1 85 ? 10.599 -1.972 -5.473 1.00 90.75 85 ASN A C 1
ATOM 672 O O . ASN A 1 85 ? 10.809 -1.167 -4.569 1.00 90.75 85 ASN A O 1
ATOM 676 N N . GLY A 1 86 ? 11.586 -2.707 -5.997 1.00 89.75 86 GLY A N 1
ATOM 677 C CA . GLY A 1 86 ? 12.978 -2.596 -5.554 1.00 89.75 86 GLY A CA 1
ATOM 678 C C . GLY A 1 86 ? 13.542 -1.173 -5.668 1.00 89.75 86 GLY A C 1
ATOM 679 O O . GLY A 1 86 ? 14.195 -0.700 -4.737 1.00 89.75 86 GLY A O 1
ATOM 680 N N . TYR A 1 87 ? 13.255 -0.464 -6.764 1.00 89.31 87 TYR A N 1
ATOM 681 C CA . TYR A 1 87 ? 13.643 0.939 -6.935 1.00 89.31 87 TYR A CA 1
ATOM 682 C C . TYR A 1 87 ? 12.940 1.846 -5.928 1.00 89.31 87 TYR A C 1
ATOM 684 O O . TYR A 1 87 ? 13.615 2.582 -5.211 1.00 89.31 87 TYR A O 1
ATOM 692 N N . CYS A 1 88 ? 11.618 1.737 -5.791 1.00 90.00 88 CYS A N 1
ATOM 693 C CA . CYS A 1 88 ? 10.835 2.487 -4.816 1.00 90.00 88 CYS A CA 1
ATOM 694 C C . CYS A 1 88 ? 11.364 2.295 -3.385 1.00 90.00 88 CYS A C 1
ATOM 696 O O . CYS A 1 88 ? 11.643 3.274 -2.697 1.00 90.00 88 CYS A O 1
ATOM 698 N N . LYS A 1 89 ? 11.584 1.050 -2.944 1.00 88.44 89 LYS A N 1
ATOM 699 C CA . LYS A 1 89 ? 12.157 0.756 -1.621 1.00 88.44 89 LYS A CA 1
ATOM 700 C C . LYS A 1 89 ? 13.568 1.323 -1.474 1.00 88.44 89 LYS A C 1
ATOM 702 O O . LYS A 1 89 ? 13.869 1.940 -0.457 1.00 88.44 89 LYS A O 1
ATOM 707 N N . SER A 1 90 ? 14.427 1.173 -2.487 1.00 86.75 90 SER A N 1
ATOM 708 C CA . SER A 1 90 ? 15.777 1.754 -2.466 1.00 86.75 90 SER A CA 1
ATOM 709 C C . SER A 1 90 ? 15.756 3.277 -2.348 1.00 86.75 90 SER A C 1
ATOM 711 O O . SER A 1 90 ? 16.634 3.828 -1.689 1.00 86.75 90 SER A O 1
ATOM 713 N N . ILE A 1 91 ? 14.797 3.948 -2.989 1.00 85.62 91 ILE A N 1
ATOM 714 C CA . ILE A 1 91 ? 14.624 5.401 -2.919 1.00 85.62 91 ILE A CA 1
ATOM 715 C C . ILE A 1 91 ? 14.145 5.807 -1.523 1.00 85.62 91 ILE A C 1
ATOM 717 O O . ILE A 1 91 ? 14.757 6.689 -0.924 1.00 85.62 91 ILE A O 1
ATOM 721 N N . LEU A 1 92 ? 13.129 5.127 -0.979 1.00 82.94 92 LEU A N 1
ATOM 722 C CA . LEU A 1 92 ? 12.609 5.367 0.374 1.00 82.94 92 LEU A CA 1
ATOM 723 C C . LEU A 1 92 ? 13.675 5.169 1.465 1.00 82.94 92 LEU A C 1
ATOM 725 O O . LEU A 1 92 ? 13.669 5.875 2.466 1.00 82.94 92 LEU A O 1
ATOM 729 N N . MET A 1 93 ? 14.607 4.231 1.269 1.00 79.75 93 MET A N 1
ATOM 730 C CA . MET A 1 93 ? 15.752 4.019 2.168 1.00 79.75 93 MET A CA 1
ATOM 731 C C . MET A 1 93 ? 16.889 5.030 1.963 1.00 79.75 93 MET A C 1
ATOM 733 O O . MET A 1 93 ? 17.798 5.108 2.790 1.00 79.75 93 MET A O 1
ATOM 737 N N . SER A 1 94 ? 16.891 5.773 0.854 1.00 75.81 94 SER A N 1
ATOM 738 C CA . SER A 1 94 ? 17.962 6.713 0.535 1.00 75.81 94 SER A CA 1
ATOM 739 C C . SER A 1 94 ? 17.753 8.056 1.232 1.00 75.81 94 SER A C 1
ATOM 741 O O . SER A 1 94 ? 16.645 8.576 1.315 1.00 75.81 94 SER A O 1
ATOM 743 N N . SER A 1 95 ? 18.849 8.686 1.650 1.00 59.84 95 SER A N 1
ATOM 744 C CA . SER A 1 95 ? 18.844 10.047 2.201 1.00 59.84 95 SER A CA 1
ATOM 745 C C . SER A 1 95 ? 18.477 11.138 1.184 1.00 59.84 95 SER A C 1
ATOM 747 O O . SER A 1 95 ? 18.360 12.296 1.570 1.00 59.84 95 SER A O 1
ATOM 749 N N . LYS A 1 96 ? 18.319 10.785 -0.102 1.00 55.22 96 LYS A N 1
ATOM 750 C CA . LYS A 1 96 ? 18.093 11.707 -1.227 1.00 55.22 96 LYS A CA 1
ATOM 751 C C . LYS A 1 96 ? 16.623 11.978 -1.536 1.00 55.22 96 LYS A C 1
ATOM 753 O O . LYS A 1 96 ? 16.336 12.787 -2.410 1.00 55.22 96 LYS A O 1
ATOM 758 N N . PHE A 1 97 ? 15.689 11.298 -0.877 1.00 63.50 97 PHE A N 1
ATOM 759 C CA . PHE A 1 97 ? 14.276 11.613 -1.042 1.00 63.50 97 PHE A CA 1
ATOM 760 C C . PHE A 1 97 ? 13.936 12.811 -0.136 1.00 63.50 97 PHE A C 1
ATOM 762 O O . PHE A 1 97 ? 13.598 12.658 1.037 1.00 63.50 97 PHE A O 1
ATOM 769 N N . GLU A 1 98 ? 14.151 14.014 -0.681 1.00 48.28 98 GLU A N 1
ATOM 770 C CA . GLU A 1 98 ? 14.113 15.308 0.024 1.00 48.28 98 GLU A CA 1
ATOM 771 C C . GLU A 1 98 ? 12.735 15.645 0.618 1.00 48.28 98 GLU A C 1
ATOM 773 O O . GLU A 1 98 ? 12.650 16.311 1.650 1.00 48.28 98 GLU A O 1
ATOM 778 N N . SER A 1 99 ? 11.654 15.099 0.055 1.00 48.75 99 SER A N 1
ATOM 779 C CA . SER A 1 99 ? 10.286 15.149 0.589 1.00 48.75 99 SER A CA 1
ATOM 780 C C . SER A 1 99 ? 10.063 14.120 1.709 1.00 48.75 99 SER A C 1
ATOM 782 O O . SER A 1 99 ? 9.128 13.333 1.688 1.00 48.75 99 SER A O 1
ATOM 784 N N . ASN A 1 100 ? 10.977 14.114 2.677 1.00 48.38 100 ASN A N 1
ATOM 785 C CA . ASN A 1 100 ? 10.928 13.487 3.998 1.00 48.38 100 ASN A CA 1
ATOM 786 C C . ASN A 1 100 ? 9.805 12.449 4.266 1.00 48.38 100 ASN A C 1
ATOM 788 O O . ASN A 1 100 ? 8.789 12.783 4.876 1.00 48.38 100 ASN A O 1
ATOM 792 N N . PRO A 1 101 ? 10.053 11.152 4.012 1.00 47.19 101 PRO A N 1
ATOM 793 C CA . PRO A 1 101 ? 9.462 10.081 4.778 1.00 47.19 101 PRO A CA 1
ATOM 794 C C . PRO A 1 101 ? 10.570 9.440 5.617 1.00 47.19 101 PRO A C 1
ATOM 796 O O . PRO A 1 101 ? 10.736 8.228 5.606 1.00 47.19 101 PRO A O 1
ATOM 799 N N . LYS A 1 102 ? 11.296 10.218 6.439 1.00 50.56 102 LYS A N 1
ATOM 800 C CA . LYS A 1 102 ? 11.981 9.622 7.609 1.00 50.56 102 LYS A CA 1
ATOM 801 C C . LYS A 1 102 ? 10.989 8.986 8.602 1.00 50.56 102 LYS A C 1
ATOM 803 O O . LYS A 1 102 ? 11.409 8.443 9.618 1.00 50.56 102 LYS A O 1
ATOM 808 N N . ILE A 1 103 ? 9.688 9.080 8.326 1.00 58.47 103 ILE A N 1
ATOM 809 C CA . ILE A 1 103 ? 8.600 8.797 9.255 1.00 58.47 103 ILE A CA 1
ATOM 810 C C . ILE A 1 103 ? 8.088 7.347 9.108 1.00 58.47 103 ILE A C 1
ATOM 812 O O . ILE A 1 103 ? 7.865 6.672 10.109 1.00 58.47 103 ILE A O 1
ATOM 816 N N . ILE A 1 104 ? 8.045 6.780 7.892 1.00 71.06 104 ILE A N 1
ATOM 817 C CA . ILE A 1 104 ? 7.529 5.414 7.681 1.00 71.06 104 ILE A CA 1
ATOM 818 C C . ILE A 1 104 ? 8.676 4.407 7.630 1.00 71.06 104 ILE A C 1
ATOM 820 O O . ILE A 1 104 ? 9.492 4.387 6.708 1.00 71.06 104 ILE A O 1
ATOM 824 N N . LYS A 1 105 ? 8.710 3.499 8.603 1.00 82.44 105 LYS A N 1
ATOM 825 C CA . LYS A 1 105 ? 9.674 2.394 8.610 1.00 82.44 105 LYS A CA 1
ATOM 826 C C . LYS A 1 105 ? 9.351 1.412 7.479 1.00 82.44 105 LYS A C 1
ATOM 828 O O . LYS A 1 105 ? 8.224 0.930 7.396 1.00 82.44 105 LYS A O 1
ATOM 833 N N . ILE A 1 106 ? 10.352 1.036 6.677 1.00 85.88 106 ILE A N 1
ATOM 834 C CA . ILE A 1 106 ? 10.215 0.015 5.615 1.00 85.88 106 ILE A CA 1
ATOM 835 C C . ILE A 1 106 ? 9.599 -1.283 6.149 1.00 85.88 106 ILE A C 1
ATOM 837 O O . ILE A 1 106 ? 8.753 -1.873 5.487 1.00 85.88 106 ILE A O 1
ATOM 841 N N . SER A 1 107 ? 9.930 -1.676 7.380 1.00 87.38 107 SER A N 1
ATOM 842 C CA . SER A 1 107 ? 9.358 -2.866 8.017 1.00 87.38 107 SER A CA 1
ATOM 843 C C . SER A 1 107 ? 7.836 -2.805 8.205 1.00 87.38 107 SER A C 1
ATOM 845 O O . SER A 1 107 ? 7.180 -3.843 8.216 1.00 87.38 107 SER A O 1
ATOM 847 N N . ILE A 1 108 ? 7.248 -1.609 8.334 1.00 88.88 108 ILE A N 1
ATOM 848 C CA . ILE A 1 108 ? 5.789 -1.432 8.369 1.00 88.88 108 ILE A CA 1
ATOM 849 C C . ILE A 1 108 ? 5.213 -1.681 6.972 1.00 88.88 108 ILE A C 1
ATOM 851 O O . ILE A 1 108 ? 4.239 -2.414 6.834 1.00 88.88 108 ILE A O 1
ATOM 855 N N . ILE A 1 109 ? 5.844 -1.121 5.938 1.00 92.38 109 ILE A N 1
ATOM 856 C CA . ILE A 1 109 ? 5.430 -1.309 4.541 1.00 92.38 109 ILE A CA 1
ATOM 857 C C . ILE A 1 109 ? 5.466 -2.793 4.166 1.00 92.38 109 ILE A C 1
ATOM 859 O O . ILE A 1 109 ? 4.492 -3.319 3.634 1.00 92.38 109 ILE A O 1
ATOM 863 N N . GLU A 1 110 ? 6.565 -3.481 4.479 1.00 92.44 110 GLU A N 1
ATOM 864 C CA . GLU A 1 110 ? 6.738 -4.909 4.189 1.00 92.44 110 GLU A CA 1
ATOM 865 C C . GLU A 1 110 ? 5.703 -5.774 4.903 1.00 92.44 110 GLU A C 1
ATOM 867 O O . GLU A 1 110 ? 5.185 -6.723 4.318 1.00 92.44 110 GLU A O 1
ATOM 872 N N . LYS A 1 111 ? 5.335 -5.403 6.132 1.00 93.25 111 LYS A N 1
ATOM 873 C CA . LYS A 1 111 ? 4.264 -6.076 6.860 1.00 93.25 111 LYS A CA 1
ATOM 874 C C . LYS A 1 111 ? 2.919 -5.965 6.137 1.00 93.25 111 LYS A C 1
ATOM 876 O O . LYS A 1 111 ? 2.227 -6.967 5.999 1.00 93.25 111 LYS A O 1
ATOM 881 N N . TYR A 1 112 ? 2.524 -4.778 5.681 1.00 94.81 112 TYR A N 1
ATOM 882 C CA . TYR A 1 112 ? 1.251 -4.624 4.963 1.00 94.81 112 TYR A CA 1
ATOM 883 C C . TYR A 1 112 ? 1.293 -5.215 3.548 1.00 94.81 112 TYR A C 1
ATOM 885 O O . TYR A 1 112 ? 0.276 -5.710 3.069 1.00 94.81 112 TYR A O 1
ATOM 893 N N . GLU A 1 113 ? 2.459 -5.225 2.899 1.00 95.12 113 GLU A N 1
ATOM 894 C CA . GLU A 1 113 ? 2.676 -5.960 1.649 1.00 95.12 113 GLU A CA 1
ATOM 895 C C . GLU A 1 113 ? 2.432 -7.467 1.841 1.00 95.12 113 GLU A C 1
ATOM 897 O O . GLU A 1 113 ? 1.779 -8.108 1.014 1.00 95.12 113 GLU A O 1
ATOM 902 N N . GLU A 1 114 ? 2.919 -8.033 2.946 1.00 94.50 114 GLU A N 1
ATOM 903 C CA . GLU A 1 114 ? 2.677 -9.427 3.311 1.00 94.50 114 GLU A CA 1
ATOM 904 C C . GLU A 1 114 ? 1.200 -9.705 3.601 1.00 94.50 114 GLU A C 1
ATOM 906 O O . GLU A 1 114 ? 0.654 -10.644 3.022 1.00 94.50 114 GLU A O 1
ATOM 911 N N . VAL A 1 115 ? 0.536 -8.860 4.400 1.00 93.69 115 VAL A N 1
ATOM 912 C CA . VAL A 1 115 ? -0.911 -8.971 4.672 1.00 93.69 115 VAL A CA 1
ATOM 913 C C . VAL A 1 115 ? -1.711 -8.968 3.367 1.00 93.69 115 VAL A C 1
ATOM 915 O O . VAL A 1 115 ? -2.544 -9.847 3.154 1.00 93.69 115 VAL A O 1
ATOM 918 N N . PHE A 1 116 ? -1.412 -8.034 2.457 1.00 94.94 116 PHE A N 1
ATOM 919 C CA . PHE A 1 116 ? -2.054 -7.968 1.143 1.00 94.94 116 PHE A CA 1
ATOM 920 C C . PHE A 1 116 ? -1.890 -9.283 0.373 1.00 94.94 116 PHE A C 1
ATOM 922 O O . PHE A 1 116 ? -2.853 -9.850 -0.144 1.00 94.94 116 PHE A O 1
ATOM 929 N N . ARG A 1 117 ? -0.650 -9.778 0.294 1.00 94.12 117 ARG A N 1
ATOM 930 C CA . ARG A 1 117 ? -0.303 -10.994 -0.448 1.00 94.12 117 ARG A CA 1
ATOM 931 C C . ARG A 1 117 ? -0.989 -12.227 0.133 1.00 94.12 117 ARG A C 1
ATOM 933 O O . ARG A 1 117 ? -1.491 -13.052 -0.626 1.00 94.12 117 ARG A O 1
ATOM 940 N N . GLU A 1 118 ? -0.996 -12.375 1.453 1.00 94.00 118 GLU A N 1
ATOM 941 C CA . GLU A 1 118 ? -1.660 -13.495 2.116 1.00 94.00 118 GLU A CA 1
ATOM 942 C C . GLU A 1 118 ? -3.165 -13.499 1.878 1.00 94.00 118 GLU A C 1
ATOM 944 O O . GLU A 1 118 ? -3.723 -14.557 1.593 1.00 94.00 118 GLU A O 1
ATOM 949 N N . ALA A 1 119 ? -3.811 -12.336 1.963 1.00 91.75 119 ALA A N 1
ATOM 950 C CA . ALA A 1 119 ? -5.245 -12.220 1.744 1.00 91.75 119 ALA A CA 1
ATOM 951 C C . ALA A 1 119 ? -5.629 -12.622 0.311 1.00 91.75 119 ALA A C 1
ATOM 953 O O . ALA A 1 119 ? -6.539 -13.429 0.128 1.00 91.75 119 ALA A O 1
ATOM 954 N N . ILE A 1 120 ? -4.861 -12.178 -0.694 1.00 92.38 120 ILE A N 1
ATOM 955 C CA . ILE A 1 120 ? -5.031 -12.627 -2.085 1.00 92.38 120 ILE A CA 1
ATOM 956 C C . ILE A 1 120 ? -4.865 -14.147 -2.205 1.00 92.38 120 ILE A C 1
ATOM 958 O O . ILE A 1 120 ? -5.716 -14.806 -2.796 1.00 92.38 120 ILE A O 1
ATOM 962 N N . ASN A 1 121 ? -3.811 -14.725 -1.617 1.00 92.50 121 ASN A N 1
ATOM 963 C CA . ASN A 1 121 ? -3.576 -16.174 -1.668 1.00 92.50 121 ASN A CA 1
ATOM 964 C C . ASN A 1 121 ? -4.703 -16.985 -1.004 1.00 92.50 121 ASN A C 1
ATOM 966 O O . ASN A 1 121 ? -4.940 -18.130 -1.382 1.00 92.50 121 ASN A O 1
ATOM 970 N N . LYS A 1 122 ? -5.385 -16.398 -0.015 1.00 92.88 122 LYS A N 1
ATOM 971 C CA . LYS A 1 122 ? -6.533 -16.986 0.687 1.00 92.88 122 LYS A CA 1
ATOM 972 C C . LYS A 1 122 ? -7.879 -16.681 0.011 1.00 92.88 122 LYS A C 1
ATOM 974 O O . LYS A 1 122 ? -8.899 -17.142 0.510 1.00 92.88 122 LYS A O 1
ATOM 979 N N . ASN A 1 123 ? -7.900 -15.950 -1.109 1.00 91.19 123 ASN A N 1
ATOM 980 C CA . ASN A 1 123 ? -9.112 -15.453 -1.778 1.00 91.19 123 ASN A CA 1
ATOM 981 C C . ASN A 1 123 ? -10.015 -14.594 -0.870 1.00 91.19 123 ASN A C 1
ATOM 983 O O . ASN A 1 123 ? -11.239 -14.649 -0.967 1.00 91.19 123 ASN A O 1
ATOM 987 N N . ILE A 1 124 ? -9.409 -13.799 0.012 1.00 90.50 124 ILE A N 1
ATOM 988 C CA . ILE A 1 124 ? -10.087 -12.843 0.900 1.00 90.50 124 ILE A CA 1
ATOM 989 C C . ILE A 1 124 ? -9.855 -11.426 0.362 1.00 90.50 124 ILE A C 1
ATOM 991 O O . ILE A 1 124 ? -8.860 -11.175 -0.323 1.00 90.50 124 ILE A O 1
ATOM 995 N N . ASN A 1 125 ? -10.754 -10.486 0.667 1.00 91.00 125 ASN A N 1
ATOM 996 C CA . ASN A 1 125 ? -10.554 -9.079 0.331 1.00 91.00 125 ASN A CA 1
ATOM 997 C C . ASN A 1 125 ? -9.304 -8.523 1.054 1.00 91.00 125 ASN A C 1
ATOM 999 O O . ASN A 1 125 ? -9.314 -8.362 2.277 1.00 91.00 125 ASN A O 1
ATOM 1003 N N . PRO A 1 126 ? -8.223 -8.181 0.329 1.00 91.69 126 PRO A N 1
ATOM 1004 C CA . PRO A 1 126 ? -6.979 -7.748 0.957 1.00 91.69 126 PRO A CA 1
ATOM 1005 C C . PRO A 1 126 ? -7.088 -6.391 1.658 1.00 91.69 126 PRO A C 1
ATOM 1007 O O . PRO A 1 126 ? -6.322 -6.126 2.581 1.00 91.69 126 PRO A O 1
ATOM 1010 N N . PHE A 1 127 ? -8.018 -5.525 1.250 1.00 92.44 127 PHE A N 1
ATOM 1011 C CA . PHE A 1 127 ? -8.185 -4.207 1.867 1.00 92.44 127 PHE A CA 1
ATOM 1012 C C . PHE A 1 127 ? -8.930 -4.283 3.200 1.00 92.44 127 PHE A C 1
ATOM 1014 O O . PHE A 1 127 ? -8.614 -3.522 4.116 1.00 92.44 127 PHE A O 1
ATOM 1021 N N . GLU A 1 128 ? -9.852 -5.237 3.341 1.00 88.19 128 GLU A N 1
ATOM 1022 C CA . GLU A 1 128 ? -10.475 -5.556 4.628 1.00 88.19 128 GLU A CA 1
ATOM 1023 C C . GLU A 1 128 ? -9.424 -6.083 5.609 1.00 88.19 128 GLU A C 1
ATOM 1025 O O . GLU A 1 128 ? -9.310 -5.552 6.711 1.00 88.19 128 GLU A O 1
ATOM 1030 N N . GLU A 1 129 ? -8.582 -7.033 5.197 1.00 89.06 129 GLU A N 1
ATOM 1031 C CA . GLU A 1 129 ? -7.499 -7.565 6.040 1.00 89.06 129 GLU A CA 1
ATOM 1032 C C . GLU A 1 129 ? -6.484 -6.485 6.443 1.00 89.06 129 GLU A C 1
ATOM 1034 O O . GLU A 1 129 ? -6.119 -6.356 7.614 1.00 89.06 129 GLU A O 1
ATOM 1039 N N . ILE A 1 130 ? -6.067 -5.636 5.497 1.00 90.38 130 ILE A N 1
ATOM 1040 C CA . ILE A 1 130 ? -5.193 -4.493 5.792 1.00 90.38 130 ILE A CA 1
ATOM 1041 C C . ILE A 1 130 ? -5.834 -3.558 6.815 1.00 90.38 130 ILE A C 1
ATOM 1043 O O . ILE A 1 130 ? -5.173 -3.167 7.778 1.00 90.38 130 ILE A O 1
ATOM 1047 N N . SER A 1 131 ? -7.102 -3.198 6.616 1.00 86.62 131 SER A N 1
ATOM 1048 C CA . SER A 1 131 ? -7.822 -2.300 7.515 1.00 86.62 131 SER A CA 1
ATOM 1049 C C . SER A 1 131 ? -7.984 -2.926 8.904 1.00 86.62 131 SER A C 1
ATOM 1051 O O . SER A 1 131 ? -7.742 -2.260 9.909 1.00 86.62 131 SER A O 1
ATOM 1053 N N . ALA A 1 132 ? -8.247 -4.234 8.988 1.00 83.31 132 ALA A N 1
ATOM 1054 C CA . ALA A 1 132 ? -8.301 -4.963 10.253 1.00 83.31 132 ALA A CA 1
ATOM 1055 C C . ALA A 1 132 ? -6.959 -4.879 10.996 1.00 83.31 132 ALA A C 1
ATOM 1057 O O . ALA A 1 132 ? -6.914 -4.490 12.165 1.00 83.31 132 ALA A O 1
ATOM 1058 N N . VAL A 1 133 ? -5.846 -5.171 10.315 1.00 86.62 133 VAL A N 1
ATOM 1059 C CA . VAL A 1 133 ? -4.499 -5.085 10.901 1.00 86.62 133 VAL A CA 1
ATOM 1060 C C . VAL A 1 133 ? -4.161 -3.650 11.315 1.00 86.62 133 VAL A C 1
ATOM 1062 O O . VAL A 1 133 ? -3.618 -3.446 12.405 1.00 86.62 133 VAL A O 1
ATOM 1065 N N . LEU A 1 134 ? -4.505 -2.659 10.491 1.00 86.12 134 LEU A N 1
ATOM 1066 C CA . LEU A 1 134 ? -4.299 -1.238 10.772 1.00 86.12 134 LEU A CA 1
ATOM 1067 C C . LEU A 1 134 ? -5.043 -0.803 12.035 1.00 86.12 134 LEU A C 1
ATOM 1069 O O . LEU A 1 134 ? -4.448 -0.175 12.915 1.00 86.12 134 LEU A O 1
ATOM 1073 N N . LEU A 1 135 ? -6.323 -1.159 12.143 1.00 78.38 135 LEU A N 1
ATOM 1074 C CA . LEU A 1 135 ? -7.153 -0.868 13.307 1.00 78.38 135 LEU A CA 1
ATOM 1075 C C . LEU A 1 135 ? -6.584 -1.562 14.543 1.00 78.38 135 LEU A C 1
ATOM 1077 O O . LEU A 1 135 ? -6.343 -0.910 15.557 1.00 78.38 135 LEU A O 1
ATOM 1081 N N . VAL A 1 136 ? -6.259 -2.853 14.449 1.00 78.50 136 VAL A N 1
ATOM 1082 C CA . VAL A 1 136 ? -5.692 -3.600 15.577 1.00 78.50 136 VAL A CA 1
ATOM 1083 C C . VAL A 1 136 ? -4.402 -2.960 16.086 1.00 78.50 136 VAL A C 1
ATOM 1085 O O . VAL A 1 136 ? -4.201 -2.837 17.293 1.00 78.50 136 VAL A O 1
ATOM 1088 N N . ARG A 1 137 ? -3.520 -2.519 15.185 1.00 78.31 137 ARG A N 1
ATOM 1089 C CA . ARG A 1 137 ? -2.243 -1.889 15.548 1.00 78.31 137 ARG A CA 1
ATOM 1090 C C . ARG A 1 137 ? -2.410 -0.471 16.078 1.00 78.31 137 ARG A C 1
ATOM 1092 O O . ARG A 1 137 ? -1.715 -0.106 17.024 1.00 78.31 137 ARG A O 1
ATOM 1099 N N . SER A 1 138 ? -3.346 0.289 15.521 1.00 75.75 138 SER A N 1
ATOM 1100 C CA . SER A 1 138 ? -3.670 1.646 15.971 1.00 75.75 138 SER A CA 1
ATOM 1101 C C . SER A 1 138 ? -4.335 1.648 17.351 1.00 75.75 138 SER A C 1
ATOM 1103 O O . SER A 1 138 ? -4.056 2.520 18.167 1.00 75.75 138 SER A O 1
ATOM 1105 N N . PHE A 1 139 ? -5.132 0.621 17.657 1.00 68.62 139 PHE A N 1
ATOM 1106 C CA . PHE A 1 139 ? -5.846 0.461 18.929 1.00 68.62 139 PHE A CA 1
ATOM 1107 C C . PHE A 1 139 ? -5.192 -0.559 19.881 1.00 68.62 139 PHE A C 1
ATOM 1109 O O . PHE A 1 139 ? -5.783 -0.940 20.897 1.00 68.62 139 PHE A O 1
ATOM 1116 N N . LYS A 1 140 ? -3.956 -1.000 19.588 1.00 58.91 140 LYS A N 1
ATOM 1117 C CA . LYS A 1 140 ? -3.284 -2.152 20.224 1.00 58.91 140 LYS A CA 1
ATOM 1118 C C . LYS A 1 140 ? -3.282 -2.110 21.756 1.00 58.91 140 LYS A C 1
ATOM 1120 O O . LYS A 1 140 ? -3.599 -3.112 22.389 1.00 58.91 140 LYS A O 1
ATOM 1125 N N . LYS A 1 141 ? -3.024 -0.940 22.358 1.00 54.88 141 LYS A N 1
ATOM 1126 C CA . LYS A 1 141 ? -3.023 -0.756 23.826 1.00 54.88 141 LYS A CA 1
ATOM 1127 C C . LYS A 1 141 ? -4.369 -1.081 24.492 1.00 54.88 141 LYS A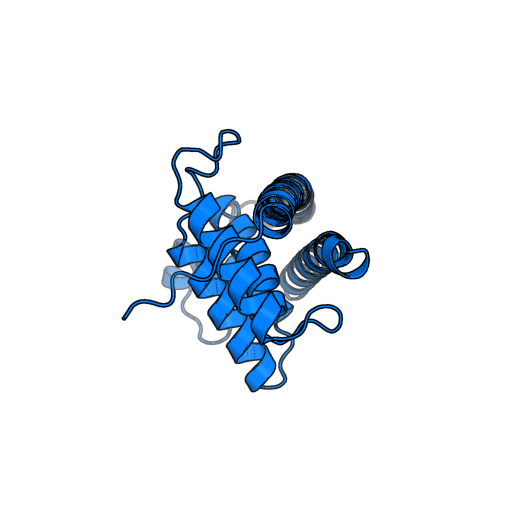 C 1
ATOM 1129 O O . LYS A 1 141 ? -4.407 -1.321 25.698 1.00 54.88 141 LYS A O 1
ATOM 1134 N N . ARG A 1 142 ? -5.475 -1.048 23.743 1.00 53.50 142 ARG A N 1
ATOM 1135 C CA . ARG A 1 142 ? -6.826 -1.331 24.245 1.00 53.50 142 ARG A CA 1
ATOM 1136 C C . ARG A 1 142 ? -7.300 -2.732 23.883 1.00 53.50 142 ARG A C 1
ATOM 1138 O O . ARG A 1 142 ? -7.953 -3.347 24.714 1.00 53.50 142 ARG A O 1
ATOM 1145 N N . ILE A 1 143 ? -6.919 -3.272 22.725 1.00 49.62 143 ILE A N 1
ATOM 1146 C CA . ILE A 1 143 ? -7.221 -4.669 22.363 1.00 49.62 143 ILE A CA 1
ATOM 1147 C C . ILE A 1 143 ? -6.563 -5.642 23.346 1.00 49.62 143 ILE A C 1
ATOM 1149 O O . ILE A 1 143 ? -7.219 -6.578 23.786 1.00 49.62 143 ILE A O 1
ATOM 1153 N N . GLU A 1 144 ? -5.336 -5.361 23.797 1.00 45.16 144 GLU A N 1
ATOM 1154 C CA . GLU A 1 144 ? -4.663 -6.145 24.850 1.00 45.16 144 GLU A CA 1
ATOM 1155 C C . GLU A 1 144 ? -5.370 -6.060 26.221 1.00 45.16 144 GLU A C 1
ATOM 1157 O O . GLU A 1 144 ? -5.237 -6.968 27.036 1.00 45.16 144 GLU A O 1
ATOM 1162 N N . LYS A 1 145 ? -6.151 -4.998 26.481 1.00 42.50 145 LYS A N 1
ATOM 1163 C CA . LYS A 1 145 ? -6.989 -4.861 27.691 1.00 42.50 145 LYS A CA 1
ATOM 1164 C C . LYS A 1 145 ? -8.394 -5.447 27.536 1.00 42.50 145 LYS A C 1
ATOM 1166 O O . LYS A 1 145 ? -9.047 -5.689 28.544 1.00 42.50 145 LYS A O 1
ATOM 1171 N N . ILE A 1 146 ? -8.871 -5.611 26.304 1.00 42.44 146 ILE A N 1
ATOM 1172 C CA . ILE A 1 146 ? -10.243 -6.036 25.993 1.00 42.44 146 ILE A CA 1
ATOM 1173 C C . ILE A 1 146 ? -10.300 -7.519 25.611 1.00 42.44 146 ILE A C 1
ATOM 1175 O O . ILE A 1 146 ? -11.367 -8.091 25.771 1.00 42.44 146 ILE A O 1
ATOM 1179 N N . CYS A 1 147 ? -9.192 -8.130 25.154 1.00 38.03 147 CYS A N 1
ATOM 1180 C CA . CYS A 1 147 ? -9.017 -9.555 24.826 1.00 38.03 147 CYS A CA 1
ATOM 1181 C C . CYS A 1 147 ? -10.319 -10.373 24.774 1.00 38.03 147 CYS A C 1
ATOM 1183 O O . CYS A 1 147 ? -10.593 -11.188 25.652 1.00 38.03 147 CYS A O 1
ATOM 1185 N N . ILE A 1 148 ? -11.092 -10.179 23.704 1.00 35.59 148 ILE A N 1
ATOM 1186 C CA . ILE A 1 148 ? -12.019 -11.194 23.210 1.00 35.59 148 ILE A CA 1
ATOM 1187 C C . ILE A 1 148 ? -11.467 -11.649 21.851 1.00 35.59 148 ILE A C 1
ATOM 1189 O O . ILE A 1 148 ? -11.160 -10.797 21.010 1.00 35.59 148 ILE A O 1
ATOM 1193 N N . PRO A 1 149 ? -11.299 -12.962 21.624 1.00 35.09 149 PRO A N 1
ATOM 1194 C CA . PRO A 1 149 ? -11.007 -13.507 20.304 1.00 35.09 149 PRO A CA 1
ATOM 1195 C C . PRO A 1 149 ? -12.164 -13.187 19.349 1.00 35.09 149 PRO A C 1
ATOM 1197 O O . PRO A 1 149 ? -13.314 -13.490 19.653 1.00 35.09 149 PRO A O 1
ATOM 1200 N N . GLY A 1 150 ? -11.860 -12.595 18.195 1.00 42.03 150 GLY A N 1
ATOM 1201 C CA . GLY A 1 150 ? -12.866 -12.160 17.225 1.00 42.03 150 GLY A CA 1
ATOM 1202 C C . GLY A 1 150 ? -13.122 -10.660 17.319 1.00 42.03 150 GLY A C 1
ATOM 1203 O O . GLY A 1 150 ? -13.855 -10.168 18.170 1.00 42.03 150 GLY A O 1
ATOM 1204 N N . THR A 1 151 ? -12.530 -9.926 16.386 1.00 47.38 151 THR A N 1
ATOM 1205 C CA . THR A 1 151 ? -12.651 -8.483 16.131 1.00 47.38 151 THR A CA 1
ATOM 1206 C C . THR A 1 151 ? -14.063 -8.016 15.734 1.00 47.38 151 THR A C 1
ATOM 1208 O O . THR A 1 151 ? -14.209 -6.938 15.171 1.00 47.38 151 THR A O 1
ATOM 1211 N N . ASN A 1 152 ? -15.115 -8.754 16.102 1.00 40.38 152 ASN A N 1
ATOM 1212 C CA . ASN A 1 152 ? -16.523 -8.418 15.858 1.00 40.38 152 ASN A CA 1
ATOM 1213 C C . ASN A 1 152 ? -16.988 -7.127 16.569 1.00 40.38 152 ASN A C 1
ATOM 1215 O O . ASN A 1 152 ? -18.087 -6.655 16.302 1.00 40.38 152 ASN A O 1
ATOM 1219 N N . ASN A 1 153 ? -16.165 -6.545 17.455 1.00 42.97 153 ASN A N 1
ATOM 1220 C CA . ASN A 1 153 ? -16.465 -5.303 18.181 1.00 42.97 153 ASN A CA 1
ATOM 1221 C C . ASN A 1 153 ? -15.721 -4.059 17.659 1.00 42.97 153 ASN A C 1
ATOM 1223 O O . ASN A 1 153 ? -15.894 -2.975 18.219 1.00 42.97 153 ASN A O 1
ATOM 1227 N N . LEU A 1 154 ? -14.910 -4.166 16.599 1.00 53.12 154 LEU A N 1
ATOM 1228 C CA . LEU A 1 154 ? -14.607 -2.982 15.791 1.00 53.12 154 LEU A CA 1
ATOM 1229 C C . LEU A 1 154 ? -15.838 -2.753 14.920 1.00 53.12 154 LEU A C 1
ATOM 1231 O O . LEU A 1 154 ? -16.212 -3.651 14.175 1.00 53.12 154 LEU A O 1
ATOM 1235 N N . ASN A 1 155 ? -16.500 -1.601 15.071 1.00 60.25 155 ASN A N 1
ATOM 1236 C CA . ASN A 1 155 ? -17.724 -1.268 14.341 1.00 60.25 155 ASN A CA 1
ATOM 1237 C C . ASN A 1 155 ? -17.566 -1.669 12.854 1.00 60.25 155 ASN A C 1
ATOM 1239 O O . ASN A 1 155 ? -16.730 -1.058 12.176 1.00 60.25 155 ASN A O 1
ATOM 1243 N N . PRO A 1 156 ? -18.323 -2.672 12.355 1.00 65.81 156 PRO A N 1
ATOM 1244 C CA . PRO A 1 156 ? -18.159 -3.196 10.998 1.00 65.81 156 PRO A CA 1
ATOM 1245 C C . PRO A 1 156 ? -18.236 -2.100 9.936 1.00 65.81 156 PRO A C 1
ATOM 1247 O O . PRO A 1 156 ? -17.535 -2.149 8.930 1.00 65.81 156 PRO A O 1
ATOM 1250 N N . PHE A 1 157 ? -19.018 -1.053 10.209 1.00 72.88 157 PHE A N 1
ATOM 1251 C CA . PHE A 1 157 ? -19.133 0.111 9.346 1.00 72.88 157 PHE A CA 1
ATOM 1252 C C . PHE A 1 157 ? -17.832 0.921 9.257 1.00 72.88 157 PHE A C 1
ATOM 1254 O O . PHE A 1 157 ? -17.427 1.305 8.164 1.00 72.88 157 PHE A O 1
ATOM 1261 N N . ILE A 1 158 ? -17.135 1.153 10.376 1.00 74.00 158 ILE A N 1
ATOM 1262 C CA . ILE A 1 158 ? -15.853 1.880 10.390 1.00 74.00 158 ILE A CA 1
ATOM 1263 C C . ILE A 1 158 ? -14.778 1.063 9.676 1.00 74.00 158 ILE A C 1
ATOM 1265 O O . ILE A 1 158 ? -14.010 1.609 8.884 1.00 74.00 158 ILE A O 1
ATOM 1269 N N . HIS A 1 159 ? -14.729 -0.244 9.944 1.00 76.19 159 HIS A N 1
ATOM 1270 C CA . HIS A 1 159 ? -13.778 -1.147 9.299 1.00 76.19 159 HIS A CA 1
ATOM 1271 C C . HIS A 1 159 ? -13.966 -1.146 7.779 1.00 76.19 159 HIS A C 1
ATOM 1273 O O . HIS A 1 159 ? -12.997 -0.869 7.064 1.00 76.19 159 HIS A O 1
ATOM 1279 N N . GLN A 1 160 ? -15.202 -1.344 7.309 1.00 81.00 160 GLN A N 1
ATOM 1280 C CA . GLN A 1 160 ? -15.542 -1.292 5.888 1.00 81.00 160 G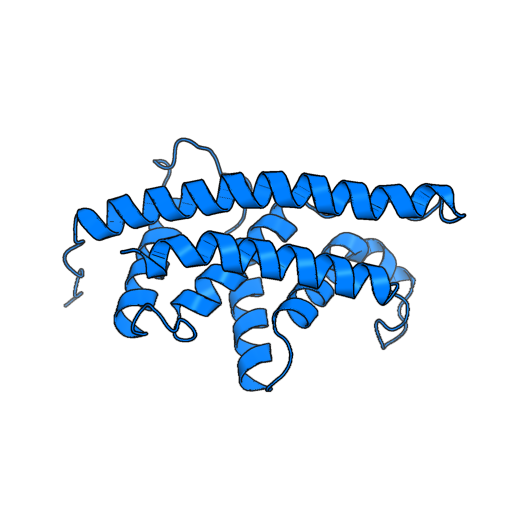LN A CA 1
ATOM 1281 C C . GLN A 1 160 ? -15.222 0.078 5.281 1.00 81.00 160 GLN A C 1
ATOM 1283 O O . GLN A 1 160 ? -14.519 0.153 4.280 1.00 81.00 160 GLN A O 1
ATOM 1288 N N . THR A 1 161 ? -15.644 1.170 5.927 1.00 83.88 161 THR A N 1
ATOM 1289 C CA . THR A 1 161 ? -15.422 2.536 5.424 1.00 83.88 161 THR A CA 1
ATOM 1290 C C . THR A 1 161 ? -13.931 2.837 5.255 1.00 83.88 161 THR A C 1
ATOM 1292 O O . THR A 1 161 ? -13.512 3.382 4.236 1.00 83.88 161 THR A O 1
ATOM 1295 N N . ILE A 1 162 ? -13.094 2.456 6.225 1.00 85.81 162 ILE A N 1
ATOM 1296 C CA . ILE A 1 162 ? -11.640 2.640 6.123 1.00 85.81 162 ILE A CA 1
ATOM 1297 C C . ILE A 1 162 ? -11.052 1.745 5.029 1.00 85.81 162 ILE A C 1
ATOM 1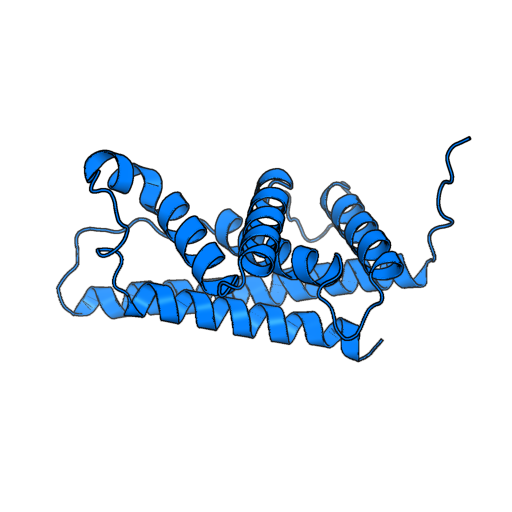299 O O . ILE A 1 162 ? -10.198 2.209 4.271 1.00 85.81 162 ILE A O 1
ATOM 1303 N N . ALA A 1 163 ? -11.506 0.492 4.923 1.00 88.19 163 ALA A N 1
ATOM 1304 C CA . ALA A 1 163 ? -11.068 -0.419 3.868 1.00 88.19 163 ALA A CA 1
ATOM 1305 C C . ALA A 1 163 ? -11.377 0.160 2.477 1.00 88.19 163 ALA A C 1
ATOM 1307 O O . ALA A 1 163 ? -10.489 0.204 1.626 1.00 88.19 163 ALA A O 1
ATOM 1308 N N . ASP A 1 164 ? -12.584 0.692 2.282 1.00 89.62 164 ASP A N 1
ATOM 1309 C CA . ASP A 1 164 ? -13.027 1.315 1.035 1.00 89.62 164 ASP A CA 1
ATOM 1310 C C . ASP A 1 164 ? -12.201 2.563 0.702 1.00 89.62 164 ASP A C 1
ATOM 1312 O O . ASP A 1 164 ? -11.726 2.717 -0.424 1.00 89.62 164 ASP A O 1
ATOM 1316 N N . ILE A 1 165 ? -11.952 3.436 1.684 1.00 91.88 165 ILE A N 1
ATOM 1317 C CA . ILE A 1 165 ? -11.130 4.639 1.494 1.00 91.88 165 ILE A CA 1
ATOM 1318 C C . ILE A 1 165 ? -9.686 4.271 1.101 1.00 91.88 165 ILE A C 1
ATOM 1320 O O . ILE A 1 165 ? -9.115 4.881 0.188 1.00 91.88 165 ILE A O 1
ATOM 1324 N N . ILE A 1 166 ? -9.090 3.259 1.746 1.00 93.56 166 ILE A N 1
ATOM 1325 C CA . ILE A 1 166 ? -7.757 2.752 1.382 1.00 93.56 166 ILE A CA 1
ATOM 1326 C C . ILE A 1 166 ? -7.785 2.170 -0.035 1.00 93.56 166 ILE A C 1
ATOM 1328 O O . ILE A 1 166 ? -6.921 2.506 -0.845 1.00 93.56 166 ILE A O 1
ATOM 1332 N N . ALA A 1 167 ? -8.778 1.340 -0.358 1.00 93.75 167 ALA A N 1
ATOM 1333 C CA . ALA A 1 167 ? -8.914 0.708 -1.667 1.00 93.75 167 ALA A CA 1
ATOM 1334 C C . ALA A 1 167 ? -9.056 1.741 -2.796 1.00 93.75 167 ALA A C 1
ATOM 1336 O O . ALA A 1 167 ? -8.381 1.627 -3.825 1.00 93.75 167 ALA A O 1
ATOM 1337 N N . LEU A 1 168 ? -9.876 2.778 -2.595 1.00 95.19 168 LEU A N 1
ATOM 1338 C CA . LEU A 1 168 ? -10.038 3.893 -3.531 1.00 95.19 168 LEU A CA 1
ATOM 1339 C C . LEU A 1 168 ? -8.716 4.632 -3.744 1.00 95.19 168 LEU A C 1
ATOM 1341 O O . LEU A 1 168 ? -8.307 4.856 -4.883 1.00 95.19 168 LEU A O 1
ATOM 1345 N N . THR A 1 169 ? -8.009 4.940 -2.658 1.00 94.81 169 THR A N 1
ATOM 1346 C CA . THR A 1 169 ? -6.721 5.644 -2.708 1.00 94.81 169 THR A CA 1
ATOM 1347 C C . THR A 1 169 ? -5.667 4.835 -3.451 1.00 94.81 169 THR A C 1
ATOM 1349 O O . THR A 1 169 ? -5.005 5.353 -4.348 1.00 94.81 169 THR A O 1
ATOM 1352 N N . VAL A 1 170 ? -5.528 3.552 -3.114 1.00 94.69 170 VAL A N 1
ATOM 1353 C CA . VAL A 1 170 ? -4.588 2.642 -3.776 1.00 94.69 170 VAL A CA 1
ATOM 1354 C C . VAL A 1 170 ? -4.937 2.515 -5.255 1.00 94.69 170 VAL A C 1
ATOM 1356 O O . VAL A 1 170 ? -4.056 2.634 -6.100 1.00 94.69 170 VAL A O 1
ATOM 1359 N N . THR A 1 171 ? -6.215 2.346 -5.594 1.00 92.69 171 THR A N 1
ATOM 1360 C CA . THR A 1 171 ? -6.662 2.265 -6.991 1.00 92.69 171 THR A CA 1
ATOM 1361 C C . THR A 1 171 ? -6.310 3.530 -7.768 1.00 92.69 171 THR A C 1
ATOM 1363 O O . THR A 1 171 ? -5.775 3.439 -8.873 1.00 92.69 171 THR A O 1
ATOM 1366 N N . ASP A 1 172 ? -6.566 4.706 -7.196 1.00 92.25 172 ASP A N 1
ATOM 1367 C CA . ASP A 1 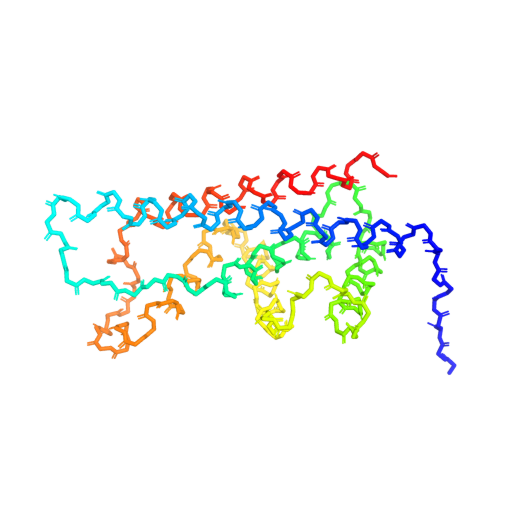172 ? -6.247 5.990 -7.817 1.00 92.25 172 ASP A CA 1
ATOM 1368 C C . ASP A 1 172 ? -4.751 6.172 -8.050 1.00 92.25 172 ASP A C 1
ATOM 1370 O O . ASP A 1 172 ? -4.345 6.586 -9.134 1.00 92.25 172 ASP A O 1
ATOM 1374 N N . VAL A 1 173 ? -3.924 5.829 -7.064 1.00 91.94 173 VAL A N 1
ATOM 1375 C CA . VAL A 1 173 ? -2.469 5.930 -7.199 1.00 91.94 173 VAL A CA 1
ATOM 1376 C C . VAL A 1 173 ? -1.941 4.909 -8.210 1.00 91.94 173 VAL A C 1
ATOM 1378 O O . VAL A 1 173 ? -1.073 5.226 -9.022 1.00 91.94 173 VAL A O 1
ATOM 1381 N N . MET A 1 174 ? -2.504 3.701 -8.240 1.00 92.44 174 MET A N 1
ATOM 1382 C CA . MET A 1 174 ? -2.095 2.658 -9.180 1.00 92.44 174 MET A CA 1
ATOM 1383 C C . MET A 1 174 ? -2.477 2.954 -10.639 1.00 92.44 174 MET A C 1
ATOM 1385 O O . MET A 1 174 ? -1.863 2.372 -11.537 1.00 92.44 174 MET A O 1
ATOM 1389 N N . LYS A 1 175 ? -3.406 3.887 -10.911 1.00 89.62 175 LYS A N 1
ATOM 1390 C CA . LYS A 1 175 ? -3.677 4.370 -12.281 1.00 89.62 175 LYS A CA 1
ATOM 1391 C C . LYS A 1 175 ? -2.437 4.980 -12.935 1.00 89.62 175 LYS A C 1
ATOM 1393 O O . LYS A 1 175 ? -2.259 4.777 -14.129 1.00 89.62 175 LYS A O 1
ATOM 1398 N N . PHE A 1 176 ? -1.535 5.593 -12.159 1.00 89.12 176 PHE A N 1
ATOM 1399 C CA . PHE A 1 176 ? -0.260 6.127 -12.662 1.00 89.12 176 PHE A CA 1
ATOM 1400 C C . PHE A 1 176 ? 0.482 5.127 -13.559 1.00 89.12 176 PHE A C 1
ATOM 1402 O O . PHE A 1 176 ? 0.986 5.478 -14.621 1.00 89.12 176 PHE A O 1
ATOM 1409 N N . TRP A 1 177 ? 0.515 3.860 -13.148 1.00 86.75 177 TRP A N 1
ATOM 1410 C CA . TRP A 1 177 ? 1.218 2.803 -13.868 1.00 86.75 177 TRP A CA 1
ATOM 1411 C C . TRP A 1 177 ? 0.429 2.192 -15.024 1.00 86.75 177 TRP A C 1
ATOM 1413 O O . TRP A 1 177 ? 1.010 1.484 -15.841 1.00 86.75 177 TRP A O 1
ATOM 1423 N N . LYS A 1 178 ? -0.884 2.421 -15.092 1.00 80.62 178 LYS A N 1
ATOM 1424 C CA . LYS A 1 178 ? -1.695 2.025 -16.247 1.00 80.62 178 LYS A CA 1
ATOM 1425 C C . LYS A 1 178 ? -1.384 2.907 -17.460 1.00 80.62 178 LYS A C 1
ATOM 1427 O O . LYS A 1 178 ? -1.438 2.422 -18.585 1.00 80.62 178 LYS A O 1
ATOM 1432 N N . ASP A 1 179 ? -1.012 4.158 -17.212 1.00 70.12 179 ASP A N 1
ATOM 1433 C CA . ASP A 1 179 ? -0.821 5.185 -18.235 1.00 70.12 179 ASP A CA 1
ATOM 1434 C C . ASP A 1 179 ? 0.656 5.319 -18.701 1.00 70.12 179 ASP A C 1
ATOM 1436 O O . ASP A 1 179 ? 1.006 6.293 -19.371 1.00 70.12 179 ASP A O 1
ATOM 1440 N N . LYS A 1 180 ? 1.547 4.369 -18.347 1.00 69.44 180 LYS A N 1
ATOM 1441 C CA . LYS A 1 180 ? 3.013 4.426 -18.580 1.00 69.44 180 LYS A CA 1
ATOM 1442 C C . LYS A 1 180 ? 3.635 3.123 -19.097 1.00 69.44 180 LYS A C 1
ATOM 1444 O O . LYS A 1 180 ? 4.541 3.223 -19.957 1.00 69.44 180 LYS A O 1
#

Secondary structure (DSSP, 8-state):
--------HHHHHHHHHHHHHHHHHHHHHHHHHHHHHHHTTTTT-TT---PPPHHHHHHHHHHHHHHIIIII-SSS-HHHHHHHHHHHHHHHTSTT--S---SS-HHHHHHHHHHHHHHHHTTS-HHHHHHHHHHHHHTHHHHHHH--SS-TTS-HHHHHHHHHHHHHHHHHHHHHHHT-

Sequence (180 aa):
MFDFFKRKPKDDLNSVEFLTIVLEKGSKTISIINDVLKMEKETSIKKYQDNINIDELLGAIFGACFGILNGNSKAIPKKRGQKINGYCKSILMSSKFESNPKIIKISIIEKYEEVFREAINKNINPFEEISAVLLVRSFKKRIEKICIPGTNNLNPFIHQTIADIIALTVTDVMKFWKDK

pLDDT: mean 76.56, std 18.29, range [32.72, 95.31]